Protein AF-A0A4R8L8F0-F1 (afdb_monomer_lite)

Organism: NCBI:txid480658

Foldseek 3Di:
DDDDPCNVQVVVFFPDADPVRDTDGDDDDD

Sequence (30 aa):
MAQTLYDKLWNSHVVHTEDDGTTLLYIDRH

Structure (mmCIF, N/CA/C/O backbone):
data_AF-A0A4R8L8F0-F1
#
_entry.id   AF-A0A4R8L8F0-F1
#
loop_
_atom_site.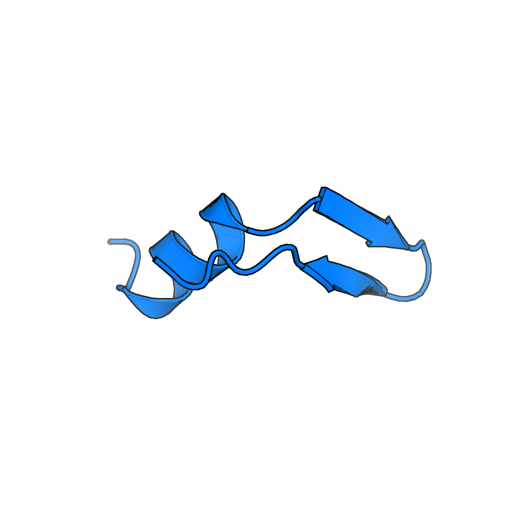group_PDB
_atom_site.id
_atom_site.type_symbol
_atom_site.label_atom_id
_atom_site.label_alt_id
_atom_site.label_comp_id
_atom_site.label_asym_id
_atom_site.label_entity_id
_atom_site.label_seq_id
_atom_site.pdbx_PDB_ins_code
_atom_site.Cartn_x
_atom_site.Cartn_y
_atom_site.Cartn_z
_atom_site.occupancy
_atom_site.B_iso_or_equiv
_atom_site.auth_seq_id
_atom_site.auth_comp_id
_atom_site.auth_asym_id
_atom_site.auth_atom_id
_atom_site.pdbx_PDB_model_num
ATOM 1 N N . MET A 1 1 ? -21.512 -0.312 2.513 1.00 78.75 1 MET A N 1
ATOM 2 C CA . MET A 1 1 ? -21.043 1.053 2.181 1.00 78.75 1 MET A CA 1
ATOM 3 C C . MET A 1 1 ? -20.380 1.005 0.815 1.00 78.75 1 MET A C 1
ATOM 5 O O . MET A 1 1 ? -19.789 -0.022 0.502 1.00 78.75 1 MET A O 1
ATOM 9 N N . ALA A 1 2 ? -20.522 2.040 -0.013 1.00 88.25 2 ALA A N 1
ATOM 10 C CA . ALA A 1 2 ? -19.837 2.083 -1.305 1.00 88.25 2 ALA A CA 1
ATOM 11 C C . ALA A 1 2 ? -18.346 2.383 -1.089 1.00 88.25 2 ALA A C 1
ATOM 13 O O . ALA A 1 2 ? -18.018 3.254 -0.288 1.00 88.25 2 ALA A O 1
ATOM 14 N N . GLN A 1 3 ? -17.462 1.666 -1.786 1.00 93.81 3 GLN A N 1
ATOM 15 C CA . GLN A 1 3 ? -16.022 1.926 -1.730 1.00 93.81 3 GLN A CA 1
ATOM 16 C C . GLN A 1 3 ? -15.704 3.268 -2.389 1.00 93.81 3 GLN A C 1
ATOM 18 O O . GLN A 1 3 ? -16.146 3.539 -3.514 1.00 93.81 3 GLN A O 1
ATOM 23 N N . THR A 1 4 ? -14.916 4.086 -1.702 1.00 97.50 4 THR A N 1
ATOM 24 C CA . THR A 1 4 ? -14.389 5.334 -2.250 1.00 97.50 4 THR A CA 1
ATOM 25 C C . THR A 1 4 ? -13.338 5.044 -3.324 1.00 97.50 4 THR A C 1
ATOM 27 O O . THR A 1 4 ? -12.856 3.920 -3.474 1.00 97.50 4 THR A O 1
ATOM 30 N N . LEU A 1 5 ? -12.959 6.063 -4.099 1.00 94.62 5 LEU A N 1
ATOM 31 C CA . LEU A 1 5 ? -11.833 5.941 -5.029 1.00 94.62 5 LEU A CA 1
ATOM 32 C C . LEU A 1 5 ? -10.528 5.618 -4.288 1.00 94.62 5 LEU A C 1
ATOM 34 O O . LEU A 1 5 ? -9.738 4.818 -4.778 1.00 94.62 5 LEU A O 1
ATOM 38 N N . TYR A 1 6 ? -10.342 6.197 -3.100 1.00 94.50 6 TYR A N 1
ATOM 39 C CA . TYR A 1 6 ? -9.195 5.904 -2.249 1.00 94.50 6 TYR A CA 1
ATOM 40 C C . TYR A 1 6 ? -9.141 4.413 -1.899 1.00 94.50 6 TYR A C 1
ATOM 42 O O . TYR A 1 6 ? -8.124 3.778 -2.150 1.00 94.50 6 TYR A O 1
ATOM 50 N N . ASP A 1 7 ? -10.256 3.832 -1.444 1.00 95.56 7 ASP A N 1
ATOM 51 C CA . ASP A 1 7 ? -10.320 2.405 -1.095 1.00 95.56 7 ASP A CA 1
ATOM 52 C C . ASP A 1 7 ? -10.006 1.510 -2.295 1.00 95.56 7 ASP A C 1
ATOM 54 O O . ASP A 1 7 ? -9.340 0.486 -2.169 1.00 95.56 7 ASP A O 1
ATOM 58 N N . LYS A 1 8 ? -10.495 1.889 -3.478 1.00 95.06 8 LYS A N 1
ATOM 59 C CA . LYS A 1 8 ? -10.274 1.122 -4.707 1.00 95.06 8 LYS A CA 1
ATOM 60 C C . LYS A 1 8 ? -8.808 1.130 -5.119 1.00 95.06 8 LYS A C 1
ATOM 62 O O . LYS A 1 8 ? -8.264 0.067 -5.403 1.00 95.06 8 LYS A O 1
ATOM 67 N N . LEU A 1 9 ? -8.179 2.305 -5.141 1.00 93.62 9 LEU A N 1
ATOM 68 C CA . LEU A 1 9 ? -6.765 2.436 -5.490 1.00 93.62 9 LEU A CA 1
ATOM 69 C C . LEU A 1 9 ? -5.897 1.737 -4.447 1.00 93.62 9 LEU A C 1
ATOM 71 O O . LEU A 1 9 ? -5.085 0.892 -4.799 1.00 93.62 9 LEU A O 1
ATOM 75 N N . TRP A 1 10 ? -6.136 2.006 -3.165 1.00 94.88 10 TRP A N 1
ATOM 76 C CA . TRP A 1 10 ? -5.397 1.384 -2.074 1.00 94.88 10 TRP A CA 1
ATOM 77 C C . TRP A 1 10 ? -5.417 -0.144 -2.182 1.00 94.88 10 TRP A C 1
ATOM 79 O O . TRP A 1 10 ? -4.369 -0.758 -2.355 1.00 94.88 10 TRP A O 1
ATOM 89 N N . ASN A 1 11 ? -6.604 -0.759 -2.206 1.00 94.19 11 ASN A N 1
ATOM 90 C CA . ASN A 1 11 ? -6.743 -2.218 -2.243 1.00 94.19 11 ASN A CA 1
ATOM 91 C C . ASN A 1 11 ? -6.178 -2.870 -3.514 1.00 94.19 11 ASN A C 1
ATOM 93 O O . ASN A 1 11 ? -5.826 -4.044 -3.478 1.00 94.19 11 ASN A O 1
ATOM 97 N N . SER A 1 12 ? -6.093 -2.135 -4.625 1.00 95.44 12 SER A N 1
ATOM 98 C CA . SER A 1 12 ? -5.535 -2.663 -5.878 1.00 95.44 12 SER A CA 1
ATOM 99 C C . SER A 1 12 ? -4.006 -2.721 -5.871 1.00 95.44 12 SER A C 1
ATOM 101 O O . SER A 1 12 ? -3.429 -3.484 -6.640 1.00 95.44 12 SER A O 1
ATOM 103 N N . HIS A 1 13 ? -3.352 -1.928 -5.017 1.00 95.75 13 HIS A N 1
ATOM 104 C CA . HIS A 1 13 ? -1.896 -1.770 -5.008 1.00 95.75 13 HIS A CA 1
ATOM 105 C C . HIS A 1 13 ? -1.210 -2.366 -3.774 1.00 95.75 13 HIS A C 1
ATOM 107 O O . HIS A 1 13 ? 0.020 -2.382 -3.729 1.00 95.75 13 HIS A O 1
ATOM 113 N N . VAL A 1 14 ? -1.965 -2.873 -2.790 1.00 96.81 14 VAL A N 1
ATOM 114 C CA . VAL A 1 14 ? -1.405 -3.613 -1.648 1.00 9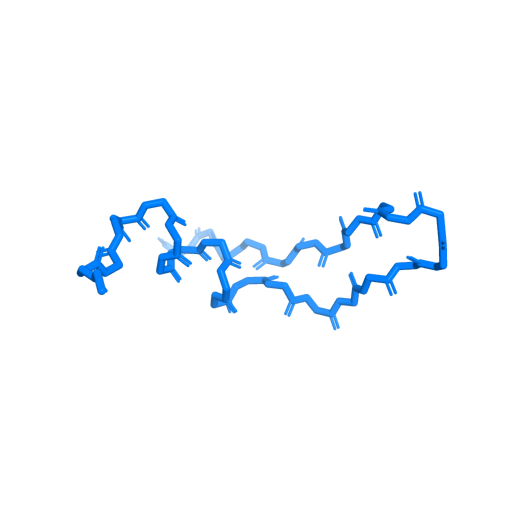6.81 14 VAL A CA 1
ATOM 115 C C . VAL A 1 14 ? -0.796 -4.925 -2.117 1.00 96.81 14 VAL A C 1
ATOM 117 O O . VAL A 1 14 ? -1.479 -5.780 -2.672 1.00 96.81 14 VAL A O 1
ATOM 120 N N . VAL A 1 15 ? 0.495 -5.093 -1.841 1.00 96.88 15 VAL A N 1
ATOM 121 C CA . VAL A 1 15 ? 1.234 -6.326 -2.131 1.00 96.88 15 VAL A CA 1
ATOM 122 C C . VAL A 1 15 ? 1.427 -7.150 -0.866 1.00 96.88 15 VAL A C 1
ATOM 124 O O . VAL A 1 15 ? 1.307 -8.373 -0.895 1.00 96.88 15 VAL A O 1
ATOM 127 N N . HIS A 1 16 ? 1.720 -6.487 0.251 1.00 97.12 16 HIS A N 1
ATOM 128 C CA . HIS A 1 16 ? 1.918 -7.139 1.537 1.00 97.12 16 HIS A CA 1
ATOM 129 C C . HIS A 1 16 ? 1.632 -6.173 2.686 1.00 97.12 16 HIS A C 1
ATOM 131 O O . HIS A 1 16 ? 1.855 -4.969 2.553 1.00 97.12 16 HIS A O 1
ATOM 137 N N . THR A 1 17 ? 1.183 -6.716 3.813 1.00 97.75 17 THR A N 1
ATOM 138 C CA . THR A 1 17 ? 1.034 -5.995 5.075 1.00 97.75 17 THR A CA 1
ATOM 139 C C . THR A 1 17 ? 1.777 -6.782 6.141 1.00 97.75 17 THR A C 1
ATOM 141 O O . THR A 1 17 ? 1.509 -7.968 6.322 1.00 97.75 17 THR A O 1
ATOM 144 N N . GLU A 1 18 ? 2.708 -6.108 6.801 1.00 97.75 18 GLU A N 1
ATOM 145 C CA . GLU A 1 18 ? 3.501 -6.633 7.906 1.00 97.75 18 GLU A CA 1
ATOM 146 C C . GLU A 1 18 ? 2.650 -6.725 9.182 1.00 97.75 18 GLU A C 1
ATOM 148 O O . GLU A 1 18 ? 1.628 -6.045 9.328 1.00 97.75 18 GLU A O 1
ATOM 153 N N . ASP A 1 19 ? 3.112 -7.511 10.154 1.00 97.12 19 ASP A N 1
ATOM 154 C CA . ASP A 1 19 ? 2.412 -7.708 11.432 1.00 97.12 19 ASP A CA 1
ATOM 155 C C . ASP A 1 19 ? 2.312 -6.424 12.283 1.00 97.12 19 ASP A C 1
ATOM 157 O O . ASP A 1 19 ? 1.472 -6.333 13.180 1.00 97.12 19 ASP A O 1
ATOM 161 N N . ASP A 1 20 ? 3.142 -5.413 12.003 1.00 97.00 20 ASP A N 1
ATOM 162 C CA . ASP A 1 20 ? 3.101 -4.099 12.659 1.00 97.00 20 ASP A CA 1
ATOM 163 C C . ASP A 1 20 ? 2.125 -3.102 12.000 1.00 97.00 20 ASP A C 1
ATOM 165 O O . ASP A 1 20 ? 1.964 -1.974 12.472 1.00 97.00 20 ASP A O 1
ATOM 169 N N .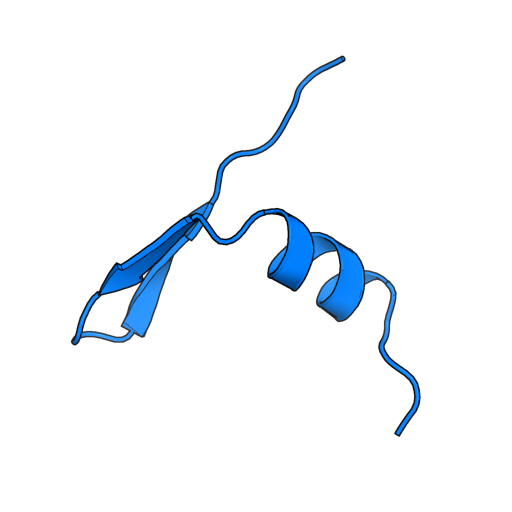 GLY A 1 21 ? 1.444 -3.521 10.930 1.00 95.62 21 GLY A N 1
ATOM 170 C CA . GLY A 1 21 ? 0.492 -2.712 10.171 1.00 95.62 21 GLY A CA 1
ATOM 171 C C . GLY A 1 21 ? 1.113 -1.891 9.038 1.00 95.62 21 GLY A C 1
ATOM 172 O O . GLY A 1 21 ? 0.380 -1.247 8.279 1.00 95.62 21 GLY A O 1
ATOM 173 N N . THR A 1 22 ? 2.434 -1.920 8.862 1.00 97.19 22 THR A N 1
ATOM 174 C CA . THR A 1 22 ? 3.095 -1.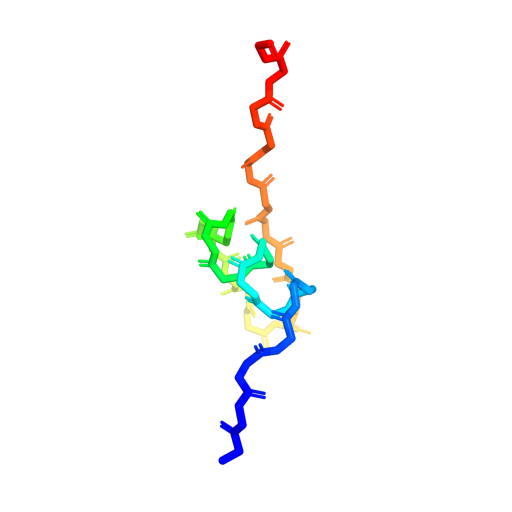315 7.701 1.00 97.19 22 THR A CA 1
ATOM 175 C C . THR A 1 22 ? 2.703 -2.062 6.432 1.00 97.19 22 THR A C 1
ATOM 177 O O . THR A 1 22 ? 2.610 -3.285 6.409 1.00 97.19 22 THR A O 1
ATOM 180 N N . THR A 1 23 ? 2.450 -1.331 5.347 1.00 97.81 23 THR A N 1
ATOM 181 C CA . THR A 1 23 ? 1.975 -1.919 4.090 1.00 97.81 23 THR A CA 1
ATOM 182 C C . THR A 1 23 ? 2.898 -1.558 2.932 1.00 97.81 23 THR A C 1
ATOM 184 O O . THR A 1 23 ? 3.233 -0.390 2.731 1.00 97.81 23 THR A O 1
ATOM 187 N N . LEU A 1 24 ? 3.276 -2.562 2.143 1.00 96.94 24 LEU A N 1
ATOM 188 C CA . LEU A 1 24 ? 4.023 -2.409 0.902 1.00 96.94 24 LEU A CA 1
ATOM 189 C C . LEU A 1 24 ? 3.050 -2.239 -0.270 1.00 96.94 24 LEU A C 1
ATOM 191 O O . LEU A 1 24 ? 2.243 -3.129 -0.552 1.00 96.94 24 LEU A O 1
ATOM 195 N N . LEU A 1 25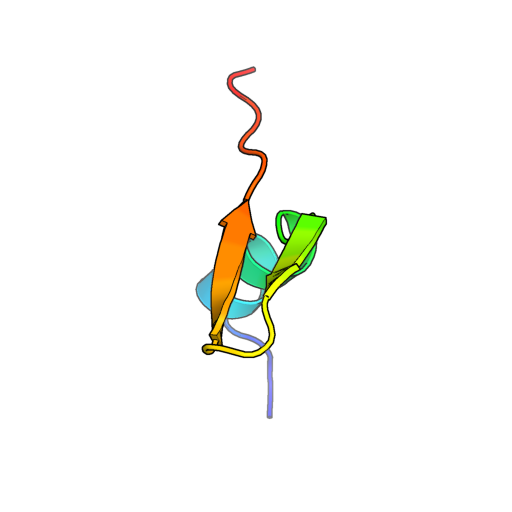 ? 3.162 -1.107 -0.968 1.00 96.56 25 LEU A N 1
ATOM 196 C CA . LEU A 1 25 ? 2.355 -0.787 -2.145 1.00 96.56 25 LEU A CA 1
ATOM 197 C C . LEU A 1 25 ? 3.208 -0.760 -3.415 1.00 96.56 25 LEU A C 1
ATOM 199 O O . LEU A 1 25 ? 4.277 -0.147 -3.421 1.00 96.56 25 LEU A O 1
ATOM 203 N N . TYR A 1 26 ? 2.716 -1.351 -4.505 1.00 96.06 26 TYR A N 1
ATOM 204 C CA . TYR A 1 26 ? 3.312 -1.209 -5.839 1.00 96.06 26 TYR A CA 1
ATOM 205 C C . TYR A 1 26 ? 2.464 -0.282 -6.700 1.00 96.06 26 TYR A C 1
ATOM 207 O O . TYR A 1 26 ? 1.331 -0.606 -7.041 1.00 96.06 26 TYR A O 1
ATOM 215 N N . ILE A 1 27 ? 3.043 0.862 -7.064 1.00 93.06 27 ILE A N 1
ATOM 216 C CA . ILE A 1 27 ? 2.391 1.895 -7.868 1.00 93.06 27 ILE A CA 1
ATOM 217 C C . ILE A 1 27 ? 2.968 1.854 -9.279 1.00 93.06 27 ILE A C 1
ATOM 219 O O . ILE A 1 27 ? 4.177 2.032 -9.469 1.00 93.06 27 ILE A O 1
ATOM 223 N N . ASP A 1 28 ? 2.108 1.606 -10.263 1.00 90.56 28 ASP A N 1
ATOM 224 C CA . ASP A 1 28 ? 2.480 1.741 -11.665 1.00 90.56 28 ASP A CA 1
ATOM 225 C C . ASP A 1 28 ? 2.659 3.217 -12.057 1.00 90.56 28 ASP A C 1
ATOM 227 O O . ASP A 1 28 ? 2.188 4.143 -11.396 1.00 90.56 28 ASP A O 1
ATOM 231 N N . ARG A 1 29 ? 3.462 3.442 -13.099 1.00 84.62 29 ARG A N 1
ATOM 232 C CA . ARG A 1 29 ? 3.878 4.778 -13.550 1.00 84.62 29 ARG A CA 1
ATOM 233 C C . ARG A 1 29 ? 3.638 4.993 -15.052 1.00 84.62 29 ARG A C 1
ATOM 235 O O . ARG A 1 29 ? 4.390 5.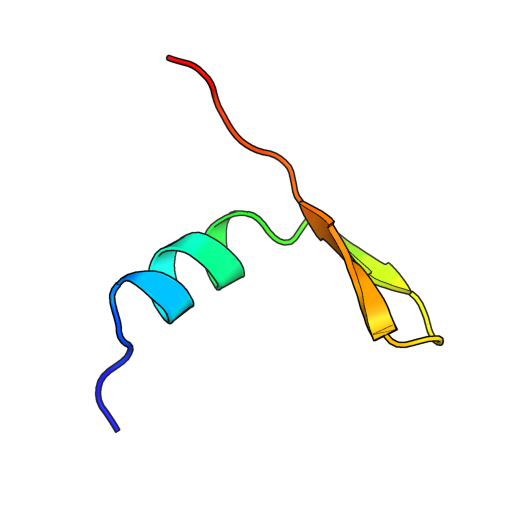746 -15.667 1.00 84.62 29 ARG A O 1
ATOM 242 N N . HIS A 1 30 ? 2.679 4.272 -15.640 1.00 74.75 30 HIS A N 1
ATOM 243 C CA . HIS A 1 30 ? 2.415 4.321 -17.084 1.00 74.75 30 HIS A CA 1
ATOM 244 C C . HIS A 1 30 ? 1.675 5.594 -17.504 1.00 74.75 30 HIS A C 1
ATOM 246 O O . HIS A 1 30 ? 0.781 6.035 -16.749 1.00 74.75 30 HIS A O 1
#

pLDDT: mean 93.85, std 5.41, range [74.75, 97.81]

Radius of gyration: 10.84 Å; chains: 1; bounding box: 25×14×30 Å

Secondary structure (DSSP, 8-state):
-PPPHHHHHHHHHEEEE-TTS-EEE-----